Protein AF-H9FE31-F1 (afdb_monomer_lite)

Secondary structure (DSSP, 8-state):
--SS-S----SHHHHHHHHHHHHHHHTTHHHHHHHHHHHHHHHHTTSS-GGGHHHHHHHHHHHHH----SS---TT--GGGGSTTTTTT--SHHHHHHHHHHHHHHHHHHHHTT--S-GGG---TT-HHHHHHHHHHHHHTTSS-HHHHHHHHHS-SS--SH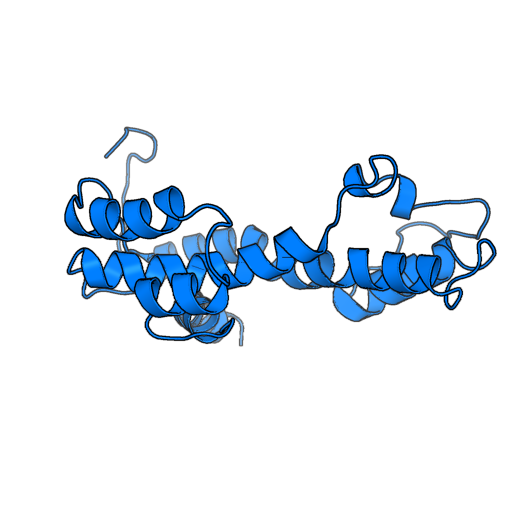HHHHHHHHHHHHH-

InterPro domains:
  IPR001548 Peptidase M2, peptidyl-dipeptidase A [PF01401] (1-176)
  IPR001548 Peptidase M2, peptidyl-dipeptidase A [PR00791] (19-44)
  IPR001548 Peptidase M2, peptidyl-dipeptidase A [PR00791] (54-81)
  IPR001548 Peptidase M2, peptidyl-dipeptidase A [PR00791] (82-110)
  IPR001548 Peptidase M2, peptidyl-dipeptidase A [PS52011] (1-176)
  IPR001548 Peptidase M2, peptidyl-dipeptidase A [PTHR10514] (1-176)

Radius of gyration: 19.89 Å; chains: 1; bounding box: 48×31×54 Å

Organism: Macaca mulatta (NCBI:txid9544)

Structure (mmCIF, N/CA/C/O backbone):
data_AF-H9FE31-F1
#
_entry.id   AF-H9FE31-F1
#
loop_
_atom_site.group_PDB
_atom_site.id
_atom_site.type_symbol
_atom_site.label_atom_id
_atom_site.label_alt_id
_atom_site.label_comp_id
_atom_site.label_asym_id
_atom_site.label_entity_id
_atom_site.label_seq_id
_atom_site.pdbx_PDB_ins_code
_atom_site.Cartn_x
_atom_site.Cartn_y
_atom_site.Cartn_z
_atom_site.occupancy
_atom_site.B_iso_or_equiv
_atom_site.auth_seq_id
_atom_site.auth_comp_id
_atom_site.auth_asym_id
_atom_site.auth_atom_id
_atom_site.pdbx_PDB_model_num
ATOM 1 N N . LYS A 1 1 ? -6.049 -14.557 22.926 1.00 64.62 1 LYS A N 1
ATOM 2 C CA . LYS A 1 1 ? -4.734 -15.251 22.935 1.00 64.62 1 LYS A CA 1
ATOM 3 C C . LYS A 1 1 ? -4.879 -16.580 22.206 1.00 64.62 1 LYS A C 1
ATOM 5 O O . LYS A 1 1 ? -5.787 -17.322 22.549 1.00 64.62 1 LYS A O 1
ATOM 10 N N . ILE A 1 2 ? -4.046 -16.835 21.194 1.00 92.44 2 ILE A N 1
ATOM 11 C CA . ILE A 1 2 ? -4.196 -17.969 20.256 1.00 92.44 2 ILE A CA 1
ATOM 12 C C . ILE A 1 2 ? -3.031 -18.979 20.299 1.00 92.44 2 ILE A C 1
ATOM 14 O O . ILE A 1 2 ? -2.976 -19.866 19.460 1.00 92.44 2 ILE A O 1
ATOM 18 N N . GLY A 1 3 ? -2.102 -18.853 21.257 1.00 92.12 3 GLY A N 1
ATOM 19 C CA . GLY A 1 3 ? -1.036 -19.844 21.487 1.00 92.12 3 GLY A CA 1
ATOM 20 C C . GLY A 1 3 ? 0.166 -19.786 20.534 1.00 92.12 3 GLY A C 1
ATOM 21 O O . GLY A 1 3 ? 0.835 -20.794 20.365 1.00 92.12 3 GLY A O 1
ATOM 22 N N . LEU A 1 4 ? 0.433 -18.637 19.898 1.00 92.81 4 LEU A N 1
ATOM 23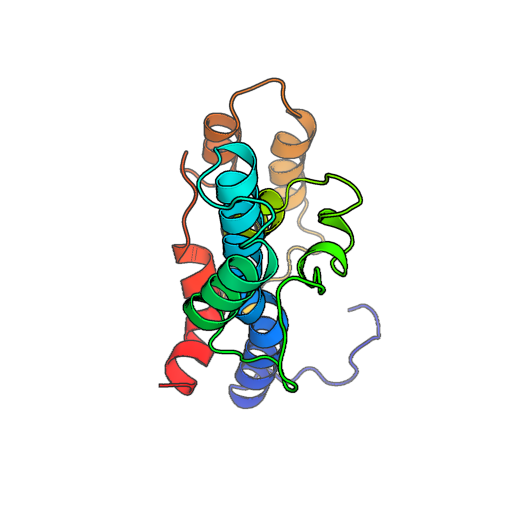 C CA . LEU A 1 4 ? 1.578 -18.451 18.983 1.00 92.81 4 LEU A CA 1
ATOM 24 C C . LEU A 1 4 ? 2.716 -17.594 19.566 1.00 92.81 4 LEU A C 1
ATOM 26 O O . LEU A 1 4 ? 3.725 -17.382 18.899 1.00 92.81 4 LEU A O 1
ATOM 30 N N . LEU A 1 5 ? 2.536 -17.062 20.776 1.00 90.06 5 LEU A N 1
ATOM 31 C CA . LEU A 1 5 ? 3.523 -16.240 21.468 1.00 90.06 5 LEU A CA 1
ATOM 32 C C . LEU A 1 5 ? 3.373 -16.454 22.978 1.00 90.06 5 LEU A C 1
ATOM 34 O O . LEU A 1 5 ? 2.344 -16.086 23.553 1.00 90.06 5 LEU A O 1
ATOM 38 N N . ASP A 1 6 ? 4.385 -17.067 23.591 1.00 86.56 6 ASP A N 1
ATOM 39 C CA . ASP A 1 6 ? 4.356 -17.463 25.006 1.00 86.56 6 ASP A CA 1
ATOM 40 C C . ASP A 1 6 ? 4.585 -16.272 25.945 1.00 86.56 6 ASP A C 1
ATOM 42 O O . ASP A 1 6 ? 3.926 -16.148 26.980 1.00 86.56 6 ASP A O 1
ATOM 46 N N . HIS A 1 7 ? 5.472 -15.355 25.550 1.00 84.50 7 HIS A N 1
ATOM 47 C CA . HIS A 1 7 ? 5.829 -14.163 26.315 1.00 84.50 7 HIS A CA 1
ATOM 48 C C . HIS A 1 7 ? 5.374 -12.899 25.589 1.00 84.50 7 HIS A C 1
ATOM 50 O O . HIS A 1 7 ? 5.758 -12.651 24.448 1.00 84.50 7 HIS A O 1
ATOM 56 N N . VAL A 1 8 ? 4.558 -12.092 26.267 1.00 77.50 8 VAL A N 1
ATOM 57 C CA . VAL A 1 8 ? 4.155 -10.763 25.799 1.00 77.50 8 VAL A CA 1
ATOM 58 C C . VAL A 1 8 ? 4.810 -9.748 26.718 1.00 77.50 8 VAL A C 1
ATOM 60 O O . VAL A 1 8 ? 4.391 -9.598 27.865 1.00 77.50 8 VAL A O 1
ATOM 63 N N . ASN A 1 9 ? 5.832 -9.076 26.206 1.00 84.00 9 ASN A N 1
ATOM 64 C CA . ASN A 1 9 ? 6.434 -7.930 26.863 1.00 84.00 9 ASN A CA 1
ATOM 65 C C . ASN A 1 9 ? 5.749 -6.661 26.348 1.00 84.00 9 ASN A C 1
ATOM 67 O O . ASN A 1 9 ? 5.473 -6.552 25.155 1.00 84.00 9 ASN A O 1
ATOM 71 N N . ASN A 1 10 ? 5.452 -5.730 27.252 1.00 85.00 10 ASN A N 1
ATOM 72 C CA . ASN A 1 10 ? 4.928 -4.409 26.911 1.00 85.00 10 ASN A CA 1
ATOM 73 C C . ASN A 1 10 ? 5.972 -3.366 27.319 1.00 85.00 10 ASN A C 1
ATOM 75 O O . ASN A 1 10 ? 5.821 -2.680 28.330 1.00 85.00 10 ASN A O 1
ATOM 79 N N . ASP A 1 11 ? 7.080 -3.363 26.583 1.00 93.12 11 ASP A N 1
ATOM 80 C CA . ASP A 1 11 ? 8.201 -2.443 26.742 1.00 93.12 11 ASP A CA 1
ATOM 81 C C . ASP A 1 11 ? 8.574 -1.817 25.393 1.00 93.12 11 ASP A C 1
ATOM 83 O O . ASP A 1 11 ? 8.204 -2.309 24.322 1.00 93.12 11 ASP A O 1
ATOM 87 N N . THR A 1 12 ? 9.299 -0.703 25.463 1.00 93.62 12 THR A N 1
ATOM 88 C CA . THR A 1 12 ? 9.670 0.099 24.296 1.00 93.62 12 THR A CA 1
ATOM 89 C C . THR A 1 12 ? 10.485 -0.715 23.290 1.00 93.62 12 THR A C 1
ATOM 91 O O . THR A 1 12 ? 10.276 -0.605 22.085 1.00 93.62 12 THR A O 1
ATOM 94 N N . GLU A 1 13 ? 11.409 -1.551 23.758 1.00 95.31 13 GLU A N 1
ATOM 95 C CA . GLU A 1 13 ? 12.254 -2.398 22.920 1.00 95.31 13 GLU A CA 1
ATOM 96 C C . GLU A 1 13 ? 11.420 -3.399 22.109 1.00 95.31 13 GLU A C 1
ATOM 98 O O . GLU A 1 13 ? 11.655 -3.599 20.912 1.00 95.31 13 GLU A O 1
ATOM 103 N N . SER A 1 14 ? 10.412 -4.002 22.737 1.00 94.88 14 SER A N 1
ATOM 104 C CA . SER A 1 14 ? 9.478 -4.929 22.099 1.00 94.88 14 SER A CA 1
ATOM 105 C C . SER A 1 14 ? 8.579 -4.218 21.086 1.00 94.88 14 SER A C 1
ATOM 107 O O . SER A 1 14 ? 8.390 -4.739 19.982 1.00 94.88 14 SER A O 1
ATOM 109 N N . ASP A 1 15 ? 8.098 -3.012 21.404 1.00 95.81 15 ASP A N 1
ATOM 110 C CA . ASP A 1 15 ? 7.324 -2.181 20.474 1.00 95.81 15 ASP A CA 1
ATOM 111 C C . ASP A 1 15 ? 8.149 -1.809 19.234 1.00 95.81 15 ASP A C 1
ATOM 113 O O . ASP A 1 15 ? 7.673 -1.954 18.105 1.00 95.81 15 ASP A O 1
ATOM 117 N N . ILE A 1 16 ? 9.408 -1.393 19.409 1.00 98.00 16 ILE A N 1
ATOM 118 C CA . ILE A 1 16 ? 10.305 -1.071 18.289 1.00 98.00 16 ILE A CA 1
ATOM 119 C C . ILE A 1 16 ? 10.592 -2.311 17.437 1.00 98.00 16 ILE A C 1
ATOM 121 O O . ILE A 1 16 ? 10.504 -2.233 16.210 1.00 98.00 16 ILE A O 1
ATOM 125 N N . ASN A 1 17 ? 10.863 -3.467 18.050 1.00 96.94 17 ASN A N 1
ATOM 126 C CA . ASN A 1 17 ? 11.068 -4.721 17.318 1.00 96.94 17 ASN A CA 1
ATOM 127 C C . ASN A 1 17 ? 9.841 -5.096 16.474 1.00 96.94 17 ASN A C 1
ATOM 129 O O . ASN A 1 17 ? 9.969 -5.450 15.295 1.00 96.94 17 ASN A O 1
ATOM 133 N N . TYR A 1 18 ? 8.645 -4.991 17.056 1.00 96.94 18 TYR A N 1
ATOM 134 C CA . TYR A 1 18 ? 7.397 -5.246 16.347 1.00 96.94 18 TYR A CA 1
ATOM 135 C C . TYR A 1 18 ? 7.181 -4.248 15.204 1.00 96.94 18 TYR A C 1
ATOM 137 O O . TYR A 1 18 ? 6.945 -4.655 14.064 1.00 96.94 18 TYR A O 1
ATOM 145 N N . LEU A 1 19 ? 7.306 -2.949 15.474 1.00 98.31 19 LEU A N 1
ATOM 146 C CA . LEU A 1 19 ? 7.082 -1.898 14.487 1.00 98.31 19 LEU A CA 1
ATOM 147 C C . LEU A 1 19 ? 8.093 -1.951 13.341 1.00 98.31 19 LEU A C 1
ATOM 149 O O . LEU A 1 19 ? 7.695 -1.770 12.193 1.00 98.31 19 LEU A O 1
ATOM 153 N N . LEU A 1 20 ? 9.366 -2.254 13.607 1.00 98.56 20 LEU A N 1
ATOM 154 C CA . LEU A 1 20 ? 10.370 -2.440 12.560 1.00 98.56 20 LEU A CA 1
ATOM 155 C C . LEU A 1 20 ? 10.041 -3.663 11.699 1.00 98.56 20 LEU A C 1
ATOM 157 O O . LEU A 1 20 ? 10.048 -3.567 10.471 1.00 98.56 20 LEU A O 1
ATOM 161 N N . LYS A 1 21 ? 9.665 -4.791 12.316 1.00 98.25 21 LYS A N 1
ATOM 162 C CA . LYS A 1 21 ? 9.192 -5.976 11.583 1.00 98.25 21 LYS A CA 1
ATOM 163 C C . LYS A 1 21 ? 7.993 -5.639 10.693 1.00 98.25 21 LYS A C 1
ATOM 165 O O . LYS A 1 21 ? 7.955 -6.054 9.536 1.00 98.25 21 LYS A O 1
ATOM 170 N N . MET A 1 22 ? 7.036 -4.865 11.201 1.00 98.38 22 MET A N 1
ATOM 171 C CA . MET A 1 22 ? 5.886 -4.406 10.420 1.00 98.38 22 MET A CA 1
ATOM 172 C C . MET A 1 22 ? 6.290 -3.413 9.325 1.00 98.38 22 MET A C 1
ATOM 174 O O . MET A 1 22 ? 5.733 -3.461 8.231 1.00 98.38 22 MET A O 1
ATOM 178 N N . ALA A 1 23 ? 7.277 -2.547 9.559 1.00 98.50 23 ALA A N 1
ATOM 179 C CA . ALA A 1 23 ? 7.758 -1.583 8.575 1.00 98.50 23 ALA A CA 1
ATOM 180 C C . ALA A 1 23 ? 8.473 -2.267 7.399 1.00 98.50 23 ALA A C 1
ATOM 182 O O . ALA A 1 23 ? 8.265 -1.876 6.248 1.00 98.50 23 ALA A O 1
ATOM 183 N N . LEU A 1 24 ? 9.233 -3.337 7.659 1.00 98.50 24 LEU A N 1
ATOM 184 C CA . LEU A 1 24 ? 9.845 -4.171 6.617 1.00 98.50 24 LEU A CA 1
ATOM 185 C C . LEU A 1 24 ? 8.807 -4.798 5.677 1.00 98.50 24 LEU A C 1
ATOM 187 O O . LEU A 1 24 ? 9.104 -5.049 4.512 1.00 98.50 24 LEU A O 1
ATOM 191 N N . GLU A 1 25 ? 7.584 -5.028 6.154 1.00 97.44 25 GLU A N 1
ATOM 192 C CA . GLU A 1 25 ? 6.487 -5.521 5.322 1.00 97.44 25 GLU A CA 1
ATOM 193 C C . GLU A 1 25 ? 5.692 -4.377 4.676 1.00 97.44 25 GLU A C 1
ATOM 195 O O . GLU A 1 25 ? 5.417 -4.406 3.477 1.00 97.44 25 GLU A O 1
ATOM 200 N N . LYS A 1 26 ? 5.298 -3.370 5.462 1.00 98.00 26 LYS A N 1
ATOM 201 C CA . LYS A 1 26 ? 4.347 -2.331 5.044 1.00 98.00 26 LYS A CA 1
ATOM 202 C C . LYS A 1 26 ? 5.024 -1.143 4.374 1.00 98.00 26 LYS A C 1
ATOM 204 O O . LYS A 1 26 ? 4.639 -0.778 3.268 1.00 98.00 26 LYS A O 1
ATOM 209 N N . ILE A 1 27 ? 6.045 -0.568 5.005 1.00 98.38 27 ILE A N 1
ATOM 210 C CA . ILE A 1 27 ? 6.728 0.635 4.511 1.00 98.38 27 ILE A CA 1
ATOM 211 C C . ILE A 1 27 ? 7.616 0.300 3.313 1.00 98.38 27 ILE A C 1
ATOM 213 O O . ILE A 1 27 ? 7.520 0.960 2.280 1.00 98.38 27 ILE A O 1
ATOM 217 N N . ALA A 1 28 ? 8.409 -0.774 3.394 1.00 98.31 28 ALA A N 1
ATOM 218 C CA . ALA A 1 28 ? 9.292 -1.184 2.297 1.00 98.31 28 ALA A CA 1
ATOM 219 C C . ALA A 1 28 ? 8.527 -1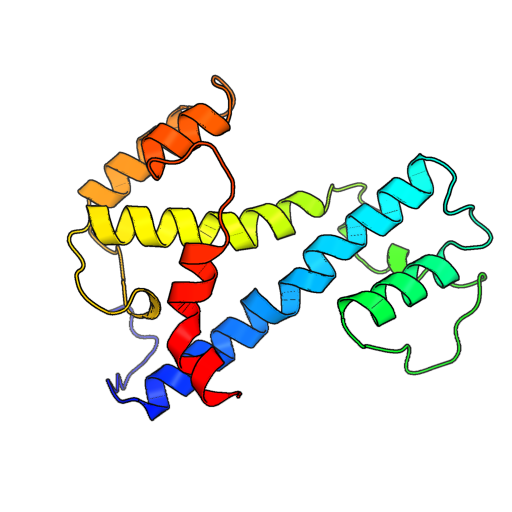.549 1.008 1.00 98.31 28 ALA A C 1
ATOM 221 O O . ALA A 1 28 ? 9.066 -1.449 -0.098 1.00 98.31 28 ALA A O 1
ATOM 222 N N . PHE A 1 29 ? 7.258 -1.950 1.132 1.00 98.62 29 PHE A N 1
ATOM 223 C CA . PHE A 1 29 ? 6.408 -2.271 -0.008 1.00 98.62 29 PHE A CA 1
ATOM 224 C C . PHE A 1 29 ? 5.909 -1.032 -0.761 1.00 98.62 29 PHE A C 1
ATOM 226 O O . PHE A 1 29 ? 5.777 -1.104 -1.982 1.00 98.62 29 PHE A O 1
ATOM 233 N N . LEU A 1 30 ? 5.649 0.095 -0.086 1.00 98.62 30 LEU A N 1
ATOM 234 C CA . LEU A 1 30 ? 5.052 1.300 -0.686 1.00 98.62 30 LEU A CA 1
ATOM 235 C C . LEU A 1 30 ? 5.719 1.751 -1.998 1.00 98.62 30 LEU A C 1
ATOM 237 O O . LEU A 1 30 ? 5.001 1.887 -2.995 1.00 98.62 30 LEU A O 1
ATOM 241 N N . PRO A 1 31 ? 7.055 1.934 -2.074 1.00 98.75 31 PRO A N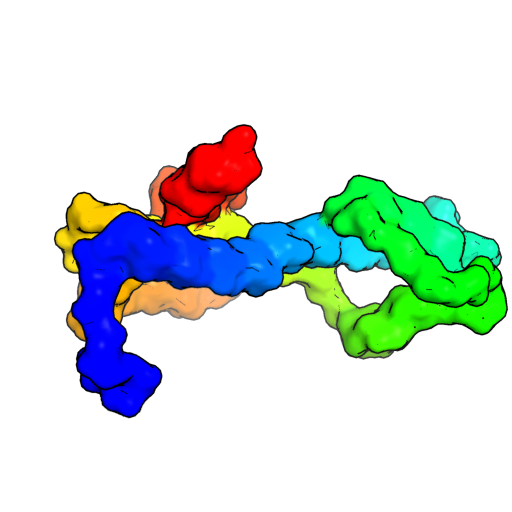 1
ATOM 242 C CA . PRO A 1 31 ? 7.686 2.349 -3.323 1.00 98.75 31 PRO A CA 1
ATOM 243 C C . PRO A 1 31 ? 7.502 1.320 -4.445 1.00 98.75 31 PRO A C 1
ATOM 245 O O . PRO A 1 31 ? 7.278 1.698 -5.595 1.00 98.75 31 PRO A O 1
ATOM 248 N N . PHE A 1 32 ? 7.520 0.020 -4.127 1.00 98.75 32 PHE A N 1
ATOM 249 C CA . PHE A 1 32 ? 7.259 -1.028 -5.113 1.00 98.75 32 PHE A CA 1
ATOM 250 C C . PHE A 1 32 ? 5.795 -1.058 -5.561 1.00 98.75 32 PHE A C 1
ATOM 252 O O . PHE A 1 32 ? 5.514 -1.129 -6.754 1.00 98.75 32 PHE A O 1
ATOM 259 N N . GLY A 1 33 ? 4.857 -0.964 -4.616 1.00 98.44 33 GLY A N 1
ATOM 260 C CA . GLY A 1 33 ? 3.422 -0.860 -4.879 1.00 98.44 33 GLY A CA 1
ATOM 261 C C . GLY A 1 33 ? 3.084 0.278 -5.840 1.00 98.44 33 GLY A C 1
ATOM 262 O O . GLY A 1 33 ? 2.202 0.124 -6.684 1.00 98.44 33 GLY A O 1
ATOM 263 N N . TYR A 1 34 ? 3.814 1.390 -5.739 1.00 98.69 34 TYR A N 1
ATOM 264 C CA . TYR A 1 34 ? 3.602 2.568 -6.570 1.00 98.69 34 TYR A CA 1
ATOM 265 C C . TYR A 1 34 ? 4.225 2.453 -7.968 1.00 98.69 34 TYR A C 1
ATOM 267 O O . TYR A 1 34 ? 3.606 2.844 -8.958 1.00 98.69 34 TYR A O 1
ATOM 275 N N . LEU A 1 35 ? 5.441 1.910 -8.077 1.00 98.75 35 LEU A N 1
ATOM 276 C CA . LEU A 1 35 ? 6.203 1.971 -9.328 1.00 98.75 35 LEU A CA 1
ATOM 277 C C . LEU A 1 35 ? 5.723 1.000 -10.416 1.00 98.75 35 LEU A C 1
ATOM 279 O O . LEU A 1 35 ? 5.904 1.287 -11.598 1.00 98.75 35 LEU A O 1
ATOM 283 N N . VAL A 1 36 ? 5.122 -0.143 -10.053 1.00 98.81 36 VAL A N 1
ATOM 284 C CA . VAL A 1 36 ? 4.781 -1.190 -11.041 1.00 98.81 36 VAL A CA 1
ATOM 285 C C . VAL A 1 36 ? 3.755 -0.694 -12.056 1.00 98.81 36 VAL A C 1
ATOM 287 O O . VAL A 1 36 ? 3.947 -0.872 -13.258 1.00 98.81 36 VAL A O 1
ATOM 290 N N . ASP A 1 37 ? 2.678 -0.054 -11.598 1.00 98.75 37 ASP A N 1
ATOM 291 C CA . ASP A 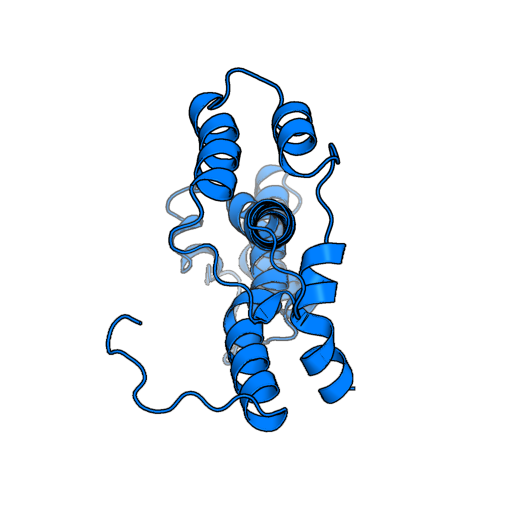1 37 ? 1.682 0.482 -12.525 1.00 98.75 37 ASP A CA 1
ATOM 292 C C . ASP A 1 37 ? 2.139 1.802 -13.161 1.00 98.75 37 ASP A C 1
ATOM 294 O O . ASP A 1 37 ? 1.744 2.055 -14.290 1.00 98.75 37 ASP A O 1
ATOM 298 N N . GLN A 1 38 ? 3.053 2.577 -12.557 1.00 98.81 38 GLN A N 1
ATOM 299 C CA . GLN A 1 38 ? 3.706 3.679 -13.283 1.00 98.81 38 GLN A CA 1
ATOM 300 C C . GLN A 1 38 ? 4.463 3.179 -14.520 1.00 98.81 38 GLN A C 1
ATOM 302 O O . GLN A 1 38 ? 4.321 3.760 -15.596 1.00 98.81 38 GLN A O 1
ATOM 307 N N . TRP A 1 39 ? 5.214 2.081 -14.381 1.00 98.88 39 TRP A N 1
ATOM 308 C CA . TRP A 1 39 ? 5.873 1.423 -15.509 1.00 98.88 39 TRP A CA 1
ATOM 309 C C . TRP A 1 39 ? 4.839 0.949 -16.542 1.00 98.88 39 TRP A C 1
ATOM 311 O O . TRP A 1 39 ? 4.934 1.297 -17.716 1.00 98.88 39 TRP A O 1
ATOM 321 N N . ARG A 1 40 ? 3.788 0.233 -16.114 1.00 98.81 40 ARG A N 1
ATOM 322 C CA . ARG A 1 40 ? 2.749 -0.275 -17.033 1.00 98.81 40 ARG A CA 1
ATOM 323 C C . ARG A 1 40 ? 1.970 0.828 -17.734 1.00 98.81 40 ARG A C 1
ATOM 325 O O . ARG A 1 40 ? 1.668 0.685 -18.911 1.00 98.81 40 ARG A O 1
ATOM 332 N N . TRP A 1 41 ? 1.633 1.915 -17.048 1.00 98.81 41 TRP A N 1
ATOM 333 C CA . TRP A 1 41 ? 0.971 3.062 -17.666 1.00 98.81 41 TRP A CA 1
ATOM 334 C C . TRP A 1 41 ? 1.875 3.715 -18.711 1.00 98.81 41 TRP A C 1
ATOM 336 O O . TRP A 1 41 ? 1.374 4.076 -19.771 1.00 98.81 41 TRP A O 1
ATOM 346 N N . GLY A 1 42 ? 3.188 3.796 -18.455 1.00 98.81 42 GLY A N 1
ATOM 347 C CA . GLY A 1 42 ? 4.189 4.208 -19.445 1.00 98.81 42 GLY A CA 1
ATOM 348 C C . GLY A 1 42 ? 4.235 3.288 -20.667 1.00 98.81 42 GLY A C 1
ATOM 349 O O . GLY A 1 42 ? 4.294 3.762 -21.798 1.00 98.81 42 GLY A O 1
ATOM 350 N N . VAL A 1 43 ? 4.128 1.973 -20.461 1.00 98.75 43 VAL A N 1
ATOM 351 C CA . VAL A 1 43 ? 4.025 1.002 -21.561 1.00 98.75 43 VAL A CA 1
ATOM 352 C C . VAL A 1 43 ? 2.733 1.208 -22.354 1.00 98.75 43 VAL A C 1
ATOM 354 O O . VAL A 1 43 ? 2.768 1.328 -23.576 1.00 98.75 43 VAL A O 1
ATOM 357 N N . PHE A 1 44 ? 1.585 1.290 -21.676 1.00 98.62 44 PHE A N 1
ATOM 358 C CA . PHE A 1 44 ? 0.278 1.402 -22.329 1.00 98.62 44 PHE A CA 1
ATOM 359 C C . PHE A 1 44 ? 0.074 2.725 -23.071 1.00 98.62 44 PHE A C 1
ATOM 361 O O . PHE A 1 44 ? -0.624 2.743 -24.080 1.00 98.62 44 PHE A O 1
ATOM 368 N N . ASN A 1 45 ? 0.669 3.823 -22.598 1.00 98.31 45 ASN A N 1
ATOM 369 C CA . ASN A 1 45 ? 0.578 5.127 -23.260 1.00 98.31 45 ASN A CA 1
ATOM 370 C C . ASN A 1 45 ? 1.716 5.395 -24.264 1.00 98.31 45 ASN A C 1
ATOM 372 O O . ASN A 1 45 ? 1.782 6.488 -24.823 1.00 98.31 45 ASN A O 1
ATOM 376 N N . GLY A 1 46 ? 2.607 4.422 -24.487 1.00 98.38 46 GLY A N 1
ATOM 377 C CA . GLY A 1 46 ? 3.696 4.501 -25.463 1.00 98.38 46 GLY A CA 1
ATOM 378 C C . GLY A 1 46 ? 4.939 5.275 -25.011 1.00 98.38 46 GLY A C 1
ATOM 379 O O . GLY A 1 46 ? 5.911 5.314 -25.761 1.00 98.38 46 GLY A O 1
ATOM 380 N N . ARG A 1 47 ? 4.961 5.857 -23.801 1.00 98.62 47 ARG A N 1
ATOM 381 C CA . ARG A 1 47 ? 6.166 6.502 -23.242 1.00 98.62 47 ARG A CA 1
ATOM 382 C C . ARG A 1 47 ? 7.314 5.505 -23.046 1.00 98.62 47 ARG A C 1
ATOM 384 O O . ARG A 1 47 ? 8.467 5.893 -23.197 1.00 98.62 47 ARG A O 1
ATOM 391 N N . THR A 1 48 ? 6.991 4.251 -22.735 1.00 98.75 48 THR A N 1
ATOM 392 C CA . THR A 1 48 ? 7.940 3.148 -22.545 1.00 98.75 48 THR A CA 1
ATOM 393 C C . THR A 1 48 ? 7.783 2.153 -23.702 1.00 98.75 48 THR A C 1
ATOM 395 O O . THR A 1 48 ? 6.976 1.224 -23.604 1.00 98.75 48 THR A O 1
ATOM 398 N N . PRO A 1 49 ? 8.484 2.347 -24.836 1.00 98.62 49 PRO A N 1
ATOM 399 C CA . PRO A 1 49 ? 8.437 1.412 -25.959 1.00 98.62 49 PRO A CA 1
ATOM 400 C C . PRO A 1 49 ? 9.126 0.077 -25.611 1.00 98.62 49 PRO A C 1
ATOM 402 O O . PRO A 1 49 ? 9.930 0.039 -24.678 1.00 98.62 49 PRO A O 1
ATOM 405 N N . PRO A 1 50 ? 8.891 -1.010 -26.378 1.00 98.69 50 PRO A N 1
ATOM 406 C CA . PRO A 1 50 ? 9.530 -2.315 -26.152 1.00 98.69 50 PRO A CA 1
ATOM 407 C C . PRO A 1 50 ? 11.054 -2.268 -26.024 1.00 98.69 50 PRO A C 1
ATOM 409 O O . PRO A 1 50 ? 11.621 -3.005 -25.227 1.00 98.69 50 PRO A O 1
ATOM 412 N N . SER A 1 51 ? 11.710 -1.368 -26.760 1.00 98.56 51 SER A N 1
ATOM 413 C CA . SER A 1 51 ? 13.159 -1.159 -26.705 1.00 98.56 51 SER A CA 1
ATOM 414 C C . SER A 1 51 ? 13.662 -0.547 -25.395 1.00 98.56 51 SER A C 1
ATOM 416 O O . SER A 1 51 ? 14.865 -0.389 -25.253 1.00 98.56 51 SER A O 1
ATOM 418 N N . HIS A 1 52 ? 12.776 -0.122 -24.494 1.00 98.62 52 HIS A N 1
ATOM 419 C CA . HIS A 1 52 ? 13.090 0.525 -23.215 1.00 98.62 52 HIS A CA 1
ATOM 420 C C . HIS A 1 52 ? 12.375 -0.156 -22.036 1.00 98.62 52 HIS A C 1
ATOM 422 O O . HIS A 1 52 ? 12.352 0.386 -20.928 1.00 98.62 52 HIS A O 1
ATOM 428 N N . TYR A 1 53 ? 11.756 -1.325 -22.245 1.00 98.81 53 TYR A N 1
ATOM 429 C CA . TYR A 1 53 ? 11.004 -2.011 -21.194 1.00 98.81 53 TYR A CA 1
ATOM 430 C C . TYR A 1 53 ? 11.852 -2.235 -19.950 1.00 98.81 53 TYR A C 1
ATOM 432 O O . TYR A 1 53 ? 11.376 -1.983 -18.838 1.00 98.81 53 TYR A O 1
ATOM 440 N N . ASN A 1 54 ? 13.093 -2.688 -20.123 1.00 98.81 54 ASN A N 1
ATOM 441 C CA . ASN A 1 54 ? 13.936 -3.024 -18.989 1.00 98.81 54 ASN A CA 1
ATOM 442 C C . ASN A 1 54 ? 14.645 -1.793 -18.415 1.00 98.81 54 ASN A C 1
ATOM 444 O O . ASN A 1 54 ? 14.754 -1.665 -17.193 1.00 98.81 54 ASN A O 1
ATOM 448 N N . PHE A 1 55 ? 15.069 -0.866 -19.273 1.00 98.75 55 PHE A N 1
ATOM 449 C CA . PHE A 1 55 ? 15.631 0.419 -18.877 1.00 98.75 55 PHE A CA 1
ATOM 450 C C . PHE A 1 55 ? 14.670 1.204 -17.974 1.00 98.75 55 PHE A C 1
ATOM 452 O O . PHE A 1 55 ? 15.035 1.544 -16.848 1.00 98.75 55 PHE A O 1
ATOM 459 N N . ASP A 1 56 ? 13.424 1.423 -18.406 1.00 98.88 56 ASP A N 1
ATOM 460 C CA . ASP A 1 56 ? 12.447 2.194 -17.628 1.00 98.88 56 ASP A CA 1
ATOM 461 C C . ASP A 1 56 ? 12.029 1.458 -16.347 1.00 98.88 56 ASP A C 1
ATOM 463 O O . ASP A 1 56 ? 11.779 2.085 -15.312 1.00 98.88 56 ASP A O 1
ATOM 467 N N . TRP A 1 57 ? 11.998 0.120 -16.378 1.00 98.88 57 TRP A N 1
ATOM 468 C CA . TRP A 1 57 ? 11.781 -0.689 -15.179 1.00 98.88 57 TRP A CA 1
ATOM 469 C C . TRP A 1 57 ? 12.869 -0.426 -14.132 1.00 98.88 57 TRP A C 1
ATOM 471 O O . TRP A 1 57 ? 12.556 -0.085 -12.988 1.00 98.88 57 TRP A O 1
ATOM 481 N N . TRP A 1 58 ? 14.147 -0.521 -14.508 1.00 98.81 58 TRP A N 1
ATOM 482 C CA . TRP A 1 58 ? 15.259 -0.287 -13.582 1.00 98.81 58 TRP A CA 1
ATOM 483 C C . TRP A 1 58 ? 15.442 1.180 -13.196 1.00 98.81 58 TRP A C 1
ATOM 485 O O . TRP A 1 58 ? 15.842 1.448 -12.059 1.00 98.81 58 TRP A O 1
ATOM 495 N N . TYR A 1 59 ? 15.074 2.123 -14.068 1.00 98.88 59 TYR A N 1
ATOM 496 C CA . TYR A 1 59 ? 14.965 3.538 -13.711 1.00 98.88 59 TYR A CA 1
ATOM 497 C C . TYR A 1 59 ? 13.992 3.719 -12.541 1.00 98.88 59 TYR A C 1
ATOM 499 O O . TYR A 1 59 ? 14.350 4.310 -11.522 1.00 98.88 59 TYR A O 1
ATOM 507 N N . LEU A 1 60 ? 12.785 3.153 -12.635 1.00 98.88 60 LEU A N 1
ATOM 508 C CA . LEU A 1 60 ? 11.767 3.271 -11.590 1.00 98.88 60 LEU A CA 1
ATOM 509 C C . LEU A 1 60 ? 12.141 2.509 -10.312 1.00 98.88 60 LEU A C 1
ATOM 511 O O . LEU A 1 60 ? 11.934 3.029 -9.214 1.00 98.88 60 LEU A O 1
ATOM 515 N N . ARG A 1 61 ? 12.729 1.311 -10.433 1.00 98.81 61 ARG A N 1
ATOM 516 C CA . ARG A 1 61 ? 13.226 0.522 -9.289 1.00 98.81 61 ARG A CA 1
ATOM 517 C C . ARG A 1 61 ? 14.291 1.291 -8.510 1.00 98.81 61 ARG A C 1
ATOM 519 O O . ARG A 1 61 ? 14.175 1.407 -7.292 1.00 98.81 61 ARG A O 1
ATOM 526 N N . THR A 1 62 ? 15.260 1.883 -9.205 1.00 98.75 62 THR A N 1
ATOM 527 C CA . THR A 1 62 ? 16.291 2.725 -8.581 1.00 98.75 62 THR A CA 1
ATOM 528 C C . THR A 1 62 ? 15.674 3.984 -7.972 1.00 98.75 62 THR A C 1
ATOM 530 O O . THR A 1 62 ? 15.904 4.270 -6.803 1.00 98.75 62 THR A O 1
ATOM 533 N N . LYS A 1 63 ? 14.833 4.706 -8.725 1.00 98.75 63 LYS A N 1
ATOM 534 C CA . LYS A 1 63 ? 14.217 5.970 -8.291 1.00 98.75 63 LYS A CA 1
ATOM 535 C C . LYS A 1 63 ? 13.377 5.830 -7.024 1.00 98.75 63 LYS A C 1
ATOM 537 O O . LYS A 1 63 ? 13.452 6.691 -6.156 1.00 98.75 63 LYS A O 1
ATOM 542 N N . TYR A 1 64 ? 12.535 4.800 -6.951 1.00 98.75 64 TYR A N 1
ATOM 543 C CA . TYR A 1 64 ? 11.565 4.668 -5.864 1.00 98.75 64 TYR A CA 1
ATOM 544 C C . TYR A 1 64 ? 12.055 3.782 -4.723 1.00 98.75 64 TYR A C 1
ATOM 546 O O . TYR A 1 64 ? 11.737 4.069 -3.575 1.00 98.75 64 TYR A O 1
ATOM 554 N N . GLN A 1 65 ? 12.803 2.712 -5.006 1.00 98.62 65 GLN A N 1
ATOM 555 C CA . GLN A 1 65 ? 13.256 1.777 -3.969 1.00 98.62 65 GLN A CA 1
ATOM 556 C C . GLN A 1 65 ? 14.729 1.937 -3.591 1.00 98.62 65 GLN A C 1
ATOM 558 O O . GLN A 1 65 ? 15.145 1.346 -2.601 1.00 98.62 65 GLN A O 1
ATOM 563 N N . GLY A 1 66 ? 15.528 2.675 -4.367 1.00 98.62 66 GLY A N 1
ATOM 564 C CA . GLY A 1 66 ? 16.962 2.822 -4.104 1.00 98.62 66 GLY A CA 1
ATOM 565 C C . GLY A 1 66 ? 17.770 1.537 -4.314 1.00 98.62 66 GLY A C 1
ATOM 566 O O . GLY A 1 66 ? 18.820 1.375 -3.702 1.00 98.62 66 GLY A O 1
ATOM 567 N N . ILE A 1 67 ? 17.289 0.609 -5.150 1.00 98.75 67 ILE A N 1
ATOM 568 C CA . ILE A 1 67 ? 17.958 -0.674 -5.427 1.00 98.75 67 ILE A CA 1
ATOM 569 C C . ILE A 1 67 ? 18.507 -0.730 -6.852 1.00 98.75 67 ILE A C 1
ATOM 571 O O . ILE A 1 67 ? 17.934 -0.142 -7.768 1.00 98.75 67 ILE A O 1
ATOM 575 N N . CYS A 1 68 ? 19.569 -1.510 -7.049 1.00 98.44 68 CYS A N 1
ATOM 576 C CA . CYS A 1 68 ? 20.199 -1.752 -8.343 1.00 98.44 68 CYS A CA 1
ATOM 577 C C . CYS A 1 68 ? 20.152 -3.244 -8.724 1.00 98.44 68 CYS A C 1
ATOM 579 O O . CYS A 1 68 ? 20.012 -4.108 -7.850 1.00 98.44 68 CYS A O 1
ATOM 581 N N . PRO A 1 69 ? 20.247 -3.580 -10.023 1.00 98.44 69 PRO A N 1
ATOM 582 C CA . PRO A 1 69 ? 20.429 -4.965 -10.424 1.00 98.44 69 PRO A CA 1
ATOM 583 C C . PRO A 1 69 ? 21.829 -5.450 -10.001 1.00 98.44 69 PRO A C 1
ATOM 585 O O . PRO A 1 69 ? 22.804 -4.727 -10.206 1.00 98.44 69 PRO A O 1
ATOM 588 N N . PRO A 1 70 ? 21.972 -6.676 -9.462 1.00 98.38 70 PRO A N 1
ATOM 589 C CA . PRO A 1 70 ? 23.274 -7.203 -9.036 1.00 98.38 70 PRO A CA 1
ATOM 590 C C . PRO A 1 70 ? 24.179 -7.612 -10.210 1.00 98.38 70 PRO A C 1
ATOM 592 O O . PRO A 1 70 ? 25.361 -7.879 -10.022 1.00 98.38 70 PRO A O 1
ATOM 595 N N . VAL A 1 71 ? 23.624 -7.692 -11.421 1.00 98.50 71 VAL A N 1
ATOM 596 C CA . VAL A 1 71 ? 24.336 -7.998 -12.665 1.00 98.50 71 VAL A CA 1
ATOM 597 C C . VAL A 1 71 ? 23.838 -7.073 -13.764 1.00 98.50 71 VAL A C 1
ATOM 599 O O . VAL A 1 71 ? 22.683 -6.643 -13.740 1.00 98.50 71 VAL A O 1
ATOM 602 N N . THR A 1 72 ? 24.679 -6.797 -14.756 1.00 98.31 72 THR A N 1
ATOM 603 C CA . THR A 1 72 ? 24.292 -5.968 -15.900 1.00 98.31 72 THR A CA 1
ATOM 604 C C . THR A 1 72 ? 23.051 -6.529 -16.592 1.00 98.31 72 THR A C 1
ATOM 606 O O . THR A 1 72 ? 22.952 -7.726 -16.875 1.00 98.31 72 THR A O 1
ATOM 609 N N . ARG A 1 73 ? 22.094 -5.642 -16.870 1.00 98.44 73 ARG A N 1
ATOM 610 C CA . ARG A 1 73 ? 20.871 -5.936 -17.620 1.00 98.44 73 ARG A CA 1
ATOM 611 C C . ARG A 1 73 ? 20.875 -5.133 -18.917 1.00 98.44 73 ARG A C 1
ATOM 613 O O . ARG A 1 73 ? 21.517 -4.093 -19.010 1.00 98.44 73 ARG A O 1
ATOM 620 N N . ASN A 1 74 ? 20.158 -5.627 -19.911 1.00 98.12 74 ASN A N 1
ATOM 621 C CA . ASN A 1 74 ? 19.950 -4.972 -21.203 1.00 98.12 74 ASN A CA 1
ATOM 622 C C . ASN A 1 74 ? 18.505 -5.253 -21.667 1.00 98.12 74 ASN A C 1
ATOM 624 O O . ASN A 1 74 ? 17.749 -5.909 -20.948 1.00 98.12 74 ASN A O 1
ATOM 628 N N . GLU A 1 75 ? 18.145 -4.810 -22.867 1.00 98.31 75 GLU A N 1
ATOM 629 C CA . GLU A 1 75 ? 16.782 -4.925 -23.412 1.00 98.31 75 GLU A CA 1
ATOM 630 C C . GLU A 1 75 ? 16.445 -6.309 -23.987 1.00 98.31 75 GLU A C 1
ATOM 632 O O . GLU A 1 75 ? 15.311 -6.549 -24.389 1.00 98.31 75 GLU A O 1
ATOM 637 N N . THR A 1 76 ? 17.389 -7.263 -23.992 1.00 98.38 76 THR A N 1
ATOM 638 C CA . THR A 1 76 ? 17.039 -8.678 -24.227 1.00 98.38 76 THR A CA 1
ATOM 639 C C . THR A 1 76 ? 16.407 -9.311 -22.988 1.00 98.38 76 THR A C 1
ATOM 641 O O . THR A 1 76 ? 15.851 -10.403 -23.065 1.00 98.38 76 THR A O 1
ATOM 644 N N . HIS A 1 77 ? 16.515 -8.652 -21.833 1.00 98.81 77 HIS A N 1
ATOM 645 C CA . HIS A 1 77 ? 15.869 -9.059 -20.596 1.00 98.81 77 HIS A CA 1
ATOM 646 C C . HIS A 1 77 ? 14.540 -8.330 -20.418 1.00 98.81 77 HIS A C 1
ATOM 648 O O . HIS A 1 77 ? 14.382 -7.186 -20.831 1.00 98.81 77 HIS A O 1
ATOM 654 N N . PHE A 1 78 ? 13.604 -8.977 -19.727 1.00 98.81 78 PHE A N 1
ATOM 655 C CA . PHE A 1 78 ? 12.310 -8.398 -19.390 1.00 98.81 78 PHE A CA 1
ATOM 656 C C . PHE A 1 78 ? 12.002 -8.633 -17.908 1.00 98.81 78 PHE A C 1
ATOM 658 O O . PHE A 1 78 ? 11.183 -9.478 -17.546 1.00 98.81 78 PHE A O 1
ATOM 665 N N . ASP A 1 79 ? 12.697 -7.905 -17.028 1.00 98.81 79 ASP A N 1
ATOM 666 C CA . ASP A 1 79 ? 12.682 -8.182 -15.585 1.00 98.81 79 ASP A CA 1
ATOM 667 C C . ASP A 1 79 ? 11.315 -7.891 -14.944 1.00 98.81 79 ASP A C 1
ATOM 669 O O . ASP A 1 79 ? 10.898 -8.595 -14.023 1.00 98.81 79 ASP A O 1
ATOM 673 N N . ALA A 1 80 ? 10.562 -6.923 -15.480 1.00 98.75 80 ALA A N 1
ATOM 674 C CA . ALA A 1 80 ? 9.168 -6.698 -15.095 1.00 98.75 80 ALA A CA 1
ATOM 675 C C . ALA A 1 80 ? 8.300 -7.953 -15.324 1.00 98.75 80 ALA A C 1
ATOM 677 O O . ALA A 1 80 ? 7.438 -8.271 -14.503 1.00 98.75 80 ALA A O 1
ATOM 678 N N . GLY A 1 81 ? 8.568 -8.717 -16.390 1.00 98.69 81 GLY A N 1
ATOM 679 C CA . GLY A 1 81 ? 7.870 -9.963 -16.715 1.00 98.69 81 GLY A CA 1
ATOM 680 C C . GLY A 1 81 ? 8.069 -11.086 -15.696 1.00 98.69 81 GLY A C 1
ATOM 681 O O . GLY A 1 81 ? 7.229 -11.979 -15.606 1.00 98.69 81 GLY A O 1
ATOM 682 N N . ALA A 1 82 ? 9.119 -11.024 -14.871 1.00 98.69 82 ALA A N 1
ATOM 683 C CA . ALA A 1 82 ? 9.359 -11.990 -13.798 1.00 98.69 82 ALA A CA 1
ATOM 684 C C . ALA A 1 82 ? 8.472 -11.756 -12.556 1.00 98.69 82 ALA A C 1
ATOM 686 O O . ALA A 1 82 ? 8.473 -12.563 -11.625 1.00 98.69 82 ALA A O 1
ATOM 687 N N . LYS A 1 83 ? 7.686 -10.670 -12.514 1.00 98.62 83 LYS A N 1
ATOM 688 C CA . LYS A 1 83 ? 6.711 -10.413 -11.447 1.00 98.62 83 LYS A CA 1
ATOM 689 C C . LYS A 1 83 ? 5.321 -10.863 -11.886 1.00 98.62 83 LYS A C 1
ATOM 691 O O . LYS A 1 83 ? 4.726 -10.194 -12.716 1.00 98.62 83 LYS A O 1
ATOM 696 N N . PHE A 1 84 ? 4.772 -11.905 -11.247 1.00 98.69 84 PHE A N 1
ATOM 697 C CA . PHE A 1 84 ? 3.467 -12.547 -11.528 1.00 98.69 84 PHE A CA 1
ATOM 698 C C . PHE A 1 84 ? 2.381 -11.651 -12.155 1.00 98.69 84 PHE A C 1
ATOM 700 O O . PHE A 1 84 ? 1.774 -12.021 -13.155 1.00 98.69 84 PHE A O 1
ATOM 707 N N . HIS A 1 85 ? 2.128 -10.475 -11.582 1.00 98.75 85 HIS A N 1
ATOM 708 C CA . HIS A 1 85 ? 1.067 -9.561 -12.010 1.00 98.75 85 HIS A CA 1
ATOM 709 C C . HIS A 1 85 ? 1.235 -9.003 -13.421 1.00 98.75 85 HIS A C 1
ATOM 711 O O . HIS A 1 85 ? 0.229 -8.701 -14.057 1.00 98.75 85 HIS A O 1
ATOM 717 N N . VAL A 1 86 ? 2.472 -8.862 -13.902 1.00 98.50 86 VAL A N 1
ATOM 718 C CA . VAL A 1 86 ? 2.771 -8.347 -15.242 1.00 98.50 86 VAL A CA 1
ATOM 719 C C . VAL A 1 86 ? 2.323 -9.340 -16.326 1.00 98.50 86 VAL A C 1
ATOM 721 O O . VAL A 1 86 ? 1.444 -8.964 -17.101 1.00 98.50 86 VAL A O 1
ATOM 724 N N . PRO A 1 87 ? 2.796 -10.606 -16.370 1.00 98.50 87 PRO A N 1
ATOM 725 C CA . PRO A 1 87 ? 2.325 -11.579 -17.356 1.00 98.50 87 PRO A CA 1
ATOM 726 C C . PRO A 1 87 ? 0.863 -12.000 -17.139 1.00 98.50 87 PRO A C 1
ATOM 728 O O . PRO A 1 87 ? 0.187 -12.335 -18.103 1.00 98.50 87 PRO A O 1
ATOM 731 N N . ASN A 1 88 ? 0.341 -11.939 -15.906 1.00 98.44 88 ASN A N 1
ATOM 732 C CA . ASN A 1 88 ? -1.066 -12.256 -15.606 1.00 98.44 88 ASN A CA 1
ATOM 733 C C . ASN A 1 88 ? -1.998 -11.032 -15.672 1.00 98.44 88 ASN A C 1
ATOM 735 O O . ASN A 1 88 ? -3.122 -11.083 -15.175 1.00 98.44 88 ASN A O 1
ATOM 739 N N . VAL A 1 89 ? -1.529 -9.908 -16.228 1.00 98.12 89 VAL A N 1
ATOM 740 C CA . VAL A 1 89 ? -2.319 -8.696 -16.521 1.00 98.12 89 VAL A CA 1
ATOM 741 C C . VAL A 1 89 ? -3.167 -8.212 -15.330 1.00 98.12 89 VAL A C 1
ATOM 743 O O . VAL A 1 89 ? -4.257 -7.666 -15.476 1.00 98.12 89 VAL A O 1
ATOM 746 N N . THR A 1 90 ? -2.660 -8.367 -14.107 1.00 98.50 90 THR A N 1
ATOM 747 C CA . THR A 1 90 ? -3.368 -7.953 -12.889 1.00 98.50 90 THR A CA 1
ATOM 748 C C . THR A 1 90 ? -2.927 -6.536 -12.489 1.00 98.50 90 THR A C 1
ATOM 750 O O . THR A 1 90 ? -1.738 -6.325 -12.255 1.00 98.50 90 THR A O 1
ATOM 753 N N . PRO A 1 91 ? -3.824 -5.527 -12.414 1.00 98.44 91 PRO A N 1
ATOM 754 C CA . PRO A 1 91 ? -3.507 -4.175 -11.922 1.00 98.44 91 PRO A CA 1
ATOM 755 C C . PRO A 1 91 ? -2.785 -4.170 -10.569 1.00 98.44 91 PRO A C 1
ATOM 757 O O . PRO A 1 91 ? -3.203 -4.892 -9.663 1.00 98.44 91 PRO A O 1
ATOM 760 N N . TYR A 1 92 ? -1.742 -3.352 -10.415 1.00 98.56 92 TYR A N 1
ATOM 761 C CA . TYR A 1 92 ? -0.882 -3.351 -9.225 1.00 98.56 92 TYR A CA 1
ATOM 762 C C . TYR A 1 92 ? -1.162 -2.195 -8.256 1.00 98.56 92 TYR A C 1
ATOM 764 O O . TYR A 1 92 ? -0.995 -2.363 -7.049 1.00 98.56 92 TYR A O 1
ATOM 772 N N . ILE A 1 93 ? -1.679 -1.058 -8.734 1.00 98.56 93 ILE A N 1
ATOM 773 C CA . ILE A 1 93 ? -1.936 0.137 -7.912 1.00 98.56 93 ILE A CA 1
ATOM 774 C C . ILE A 1 93 ? -2.898 -0.138 -6.746 1.00 98.56 93 ILE A C 1
ATOM 776 O O . ILE A 1 93 ? -2.823 0.511 -5.704 1.00 98.56 93 ILE A O 1
ATOM 780 N N . ARG A 1 94 ? -3.744 -1.173 -6.876 1.00 98.44 94 ARG A N 1
ATOM 781 C CA . ARG A 1 94 ? -4.622 -1.675 -5.807 1.00 98.44 94 ARG A CA 1
ATOM 782 C C . ARG A 1 94 ? -3.864 -1.982 -4.513 1.00 98.44 94 ARG A C 1
ATOM 784 O O . ARG A 1 94 ? -4.411 -1.756 -3.442 1.00 98.44 94 ARG A O 1
ATOM 791 N N . TYR A 1 95 ? -2.618 -2.458 -4.606 1.00 98.50 95 TYR A N 1
ATOM 792 C CA . TYR A 1 95 ? -1.808 -2.778 -3.433 1.00 98.50 95 TYR A CA 1
ATOM 793 C C . TYR A 1 95 ? -1.266 -1.522 -2.753 1.00 98.50 95 TYR A C 1
ATOM 795 O O . TYR A 1 95 ? -1.249 -1.453 -1.531 1.00 98.50 95 TYR A O 1
ATOM 803 N N . PHE A 1 96 ? -0.856 -0.511 -3.523 1.00 98.69 96 PHE A N 1
ATOM 804 C CA . PHE A 1 96 ? -0.452 0.774 -2.950 1.00 98.69 96 PHE A CA 1
ATOM 805 C C . PHE A 1 96 ? -1.620 1.421 -2.198 1.00 98.69 96 PHE A C 1
ATOM 807 O O . PHE A 1 96 ? -1.494 1.758 -1.023 1.00 98.69 96 PHE A O 1
ATOM 814 N N . VAL A 1 97 ? -2.790 1.486 -2.846 1.00 98.62 97 VAL A N 1
ATOM 815 C CA . VAL A 1 97 ? -4.023 1.996 -2.231 1.00 98.62 97 VAL A CA 1
ATOM 816 C C . VAL A 1 97 ? -4.378 1.202 -0.975 1.00 98.62 97 VAL A C 1
ATOM 818 O O . VAL A 1 97 ? -4.636 1.801 0.065 1.00 98.62 97 VAL A O 1
ATOM 821 N N . SER A 1 98 ? -4.337 -0.134 -1.020 1.00 98.62 98 SER A N 1
ATOM 822 C CA . SER A 1 98 ? -4.677 -0.954 0.147 1.00 98.62 98 SER A CA 1
ATOM 823 C C . SER A 1 98 ? -3.682 -0.804 1.300 1.00 98.62 98 SER A C 1
ATOM 825 O O . SER A 1 98 ? -4.060 -1.000 2.452 1.00 98.62 98 SER A O 1
ATOM 827 N N . PHE A 1 99 ? -2.412 -0.486 1.028 1.00 98.44 99 PHE A N 1
ATOM 828 C CA . PHE A 1 99 ? -1.399 -0.269 2.067 1.00 98.44 99 PHE A CA 1
ATOM 829 C C . PHE A 1 99 ? -1.581 1.049 2.811 1.00 98.44 99 PHE A C 1
ATOM 831 O O . PHE A 1 99 ? -1.231 1.106 3.981 1.00 98.44 99 PHE A O 1
ATOM 838 N N . VAL A 1 100 ? -2.207 2.047 2.191 1.00 98.56 100 VAL A N 1
ATOM 839 C CA . VAL A 1 100 ? -2.655 3.271 2.871 1.00 98.56 100 VAL A CA 1
ATOM 840 C C . VAL A 1 100 ? -3.997 3.031 3.569 1.00 98.56 100 VAL A C 1
ATOM 842 O O . VAL A 1 100 ? -4.128 3.207 4.780 1.00 98.56 100 VAL A O 1
ATOM 845 N N . LEU A 1 101 ? -4.979 2.528 2.818 1.00 98.69 101 LEU A N 1
ATOM 846 C CA . LEU A 1 101 ? -6.364 2.384 3.264 1.00 98.69 101 LEU A CA 1
ATOM 847 C C . LEU A 1 101 ? -6.519 1.452 4.475 1.00 98.69 101 LEU A C 1
ATOM 849 O O . LEU A 1 101 ? -7.372 1.696 5.328 1.00 98.69 101 LEU A O 1
ATOM 853 N N . GLN A 1 102 ? -5.693 0.402 4.585 1.00 98.62 102 GLN A N 1
ATOM 854 C CA . GLN A 1 102 ? -5.773 -0.522 5.722 1.00 98.62 102 GLN A CA 1
ATOM 855 C C . GLN A 1 102 ? -5.542 0.176 7.067 1.00 98.62 102 GLN A C 1
ATOM 857 O O . GLN A 1 102 ? -6.168 -0.218 8.044 1.00 98.62 102 GLN A O 1
ATOM 862 N N . PHE A 1 103 ? -4.715 1.227 7.124 1.00 98.75 103 PHE A N 1
ATOM 863 C CA . PHE A 1 103 ? -4.482 1.971 8.364 1.00 98.75 103 PHE A CA 1
ATOM 864 C C . PHE A 1 103 ? -5.609 2.955 8.670 1.00 98.75 103 PHE A C 1
ATOM 866 O O . PHE A 1 103 ? -5.976 3.086 9.833 1.00 98.75 103 PHE A O 1
ATOM 873 N N . GLN A 1 104 ? -6.226 3.569 7.651 1.00 98.62 104 GLN A N 1
ATOM 874 C CA . GLN A 1 104 ? -7.456 4.352 7.847 1.00 98.62 104 GLN A CA 1
ATOM 875 C C . GLN A 1 104 ? -8.575 3.474 8.426 1.00 98.62 104 GLN A C 1
ATOM 877 O O . GLN A 1 104 ? -9.294 3.879 9.338 1.00 98.62 104 GLN A O 1
ATOM 882 N N . PHE A 1 105 ? -8.710 2.243 7.922 1.00 98.81 105 PHE A N 1
ATOM 883 C CA . PHE A 1 105 ? -9.679 1.283 8.450 1.00 98.81 105 PHE A CA 1
ATOM 884 C C . PHE A 1 105 ? -9.308 0.823 9.856 1.00 98.81 105 PHE A C 1
ATOM 886 O O . PHE A 1 105 ? -10.178 0.807 10.721 1.00 98.81 105 PHE A O 1
ATOM 893 N N . HIS A 1 106 ? -8.042 0.469 10.090 1.00 98.81 106 HIS A N 1
ATOM 894 C CA . HIS A 1 106 ? -7.564 0.029 11.401 1.00 98.81 106 HIS A CA 1
ATOM 895 C C . HIS A 1 106 ? -7.846 1.087 12.469 1.00 98.81 106 HIS A C 1
ATOM 897 O O . HIS A 1 106 ? -8.521 0.789 13.448 1.00 98.81 106 HIS A O 1
ATOM 903 N N . GLU A 1 107 ? -7.472 2.345 12.230 1.00 98.69 107 GLU A N 1
ATOM 904 C CA . GLU A 1 107 ? -7.745 3.457 13.149 1.00 98.69 107 GLU A CA 1
ATOM 905 C C . GLU A 1 107 ? -9.246 3.634 13.424 1.00 98.69 107 GLU A C 1
ATOM 907 O O . GLU A 1 107 ? -9.677 3.678 14.581 1.00 98.69 107 GLU A O 1
ATOM 912 N N . ALA A 1 108 ? -10.073 3.654 12.374 1.00 98.69 108 ALA A N 1
ATOM 913 C CA . ALA A 1 108 ? -11.516 3.822 12.518 1.00 98.69 108 ALA A CA 1
ATOM 914 C C . ALA A 1 108 ? -12.199 2.654 13.253 1.00 98.69 108 ALA A C 1
ATOM 916 O O . ALA A 1 108 ? -13.202 2.874 13.942 1.00 98.69 108 ALA A O 1
ATOM 917 N N . LEU A 1 109 ? -11.689 1.427 13.103 1.00 98.88 109 LEU A N 1
ATOM 918 C CA . LEU A 1 109 ? -12.196 0.230 13.782 1.00 98.88 109 LEU A CA 1
ATOM 919 C C . LEU A 1 109 ? -11.716 0.143 15.230 1.00 98.88 109 LEU A C 1
ATOM 921 O O . LEU A 1 109 ? -12.515 -0.206 16.094 1.00 98.88 109 LEU A O 1
ATOM 925 N N . CYS A 1 110 ? -10.465 0.503 15.510 1.00 98.75 110 CYS A N 1
ATOM 926 C CA . CYS A 1 110 ? -9.931 0.601 16.868 1.00 98.75 110 CYS A CA 1
ATOM 927 C C . CYS A 1 110 ? -10.710 1.620 17.696 1.00 98.75 110 CYS A C 1
ATOM 929 O O . CYS A 1 110 ? -11.163 1.315 18.801 1.00 98.75 110 CYS A O 1
ATOM 931 N N . LYS A 1 111 ? -10.981 2.792 17.109 1.00 98.50 111 LYS A N 1
ATOM 932 C CA . LYS A 1 111 ? -11.840 3.807 17.721 1.00 98.50 111 LYS A CA 1
ATOM 933 C C . LYS A 1 111 ? -13.259 3.287 17.967 1.00 98.50 111 LYS A C 1
ATOM 935 O O . LYS A 1 111 ? -13.811 3.495 19.042 1.00 98.50 111 LYS A O 1
ATOM 940 N N . GLU A 1 112 ? -13.848 2.576 17.004 1.00 98.56 112 GLU A N 1
ATOM 941 C CA . GLU A 1 112 ? -15.186 1.979 17.155 1.00 98.56 112 GLU A CA 1
ATOM 942 C C . GLU A 1 112 ? -15.232 0.879 18.231 1.00 98.56 112 GLU A C 1
ATOM 944 O O . GLU A 1 112 ? -16.250 0.682 18.896 1.00 98.56 112 GLU A O 1
ATOM 949 N N . ALA A 1 113 ? -14.123 0.161 18.416 1.00 98.56 113 ALA A N 1
ATOM 950 C CA . ALA A 1 113 ? -13.959 -0.827 19.473 1.00 98.56 113 ALA A CA 1
ATOM 951 C C . ALA A 1 113 ? -13.770 -0.199 20.866 1.00 98.56 113 ALA A C 1
ATOM 953 O O . ALA A 1 113 ? -13.827 -0.929 21.852 1.00 98.56 113 ALA A O 1
ATOM 954 N N . GLY A 1 114 ? -13.594 1.125 20.960 1.00 98.19 114 GLY A N 1
ATOM 955 C CA . GLY A 1 114 ? -13.334 1.830 22.216 1.00 98.19 114 GLY A CA 1
ATOM 956 C C . GLY A 1 114 ? -11.900 1.667 22.720 1.00 98.19 114 GLY A C 1
ATOM 957 O O . GLY A 1 114 ? -11.669 1.758 23.920 1.00 98.19 114 GLY A O 1
ATOM 958 N N . TYR A 1 115 ? -10.947 1.376 21.830 1.00 98.19 115 TYR A N 1
ATOM 959 C CA . TYR A 1 115 ? -9.535 1.281 22.185 1.00 98.19 115 TYR A CA 1
ATOM 960 C C . TYR A 1 115 ? -8.902 2.680 22.277 1.00 98.19 115 TYR A C 1
ATOM 962 O O . TYR A 1 115 ? -9.034 3.476 21.348 1.00 98.19 115 TYR A O 1
ATOM 970 N N . GLU A 1 116 ? -8.206 2.965 23.380 1.00 96.56 116 GLU A N 1
ATOM 971 C CA . GLU A 1 116 ? -7.639 4.293 23.691 1.00 96.56 116 GLU A CA 1
ATOM 972 C C . GLU A 1 116 ? -6.098 4.328 23.693 1.00 96.56 116 GLU A C 1
ATOM 974 O O . GLU A 1 116 ? -5.500 5.383 23.894 1.00 96.56 116 GLU A O 1
ATOM 979 N N . GLY A 1 117 ? -5.441 3.182 23.489 1.00 96.06 117 GLY A N 1
ATOM 980 C CA . GLY A 1 117 ? -3.981 3.071 23.510 1.00 96.06 117 GLY A CA 1
ATOM 981 C C . GLY A 1 117 ? -3.301 3.387 22.168 1.00 96.06 117 GLY A C 1
ATOM 982 O O . GLY A 1 117 ? -3.947 3.838 21.216 1.00 96.06 117 GLY A O 1
ATOM 983 N N . PRO A 1 118 ? -1.986 3.117 22.056 1.00 96.69 118 PRO A N 1
ATOM 984 C CA . PRO A 1 118 ? -1.243 3.277 20.809 1.00 96.69 118 PRO A CA 1
ATOM 985 C C . PRO A 1 118 ? -1.818 2.413 19.680 1.00 96.69 118 PRO A C 1
ATOM 987 O O . PRO A 1 118 ? -1.999 1.207 19.834 1.00 96.69 118 PRO A O 1
ATOM 990 N N . LEU A 1 119 ? -2.054 3.007 18.505 1.00 97.62 119 LEU A N 1
ATOM 991 C CA . LEU A 1 119 ? -2.745 2.342 17.389 1.00 97.62 119 LEU A CA 1
ATOM 992 C C . LEU A 1 119 ? -2.132 0.982 16.990 1.00 97.62 119 LEU A C 1
ATOM 994 O O . LEU A 1 119 ? -2.857 0.046 16.651 1.00 97.62 119 LEU A O 1
ATOM 998 N N . HIS A 1 120 ? -0.808 0.851 17.080 1.00 97.25 120 HIS A N 1
ATOM 999 C CA . HIS A 1 120 ? -0.081 -0.367 16.717 1.00 97.25 120 HIS A CA 1
ATOM 1000 C C . HIS A 1 120 ? -0.282 -1.539 17.694 1.00 97.25 120 HIS A C 1
ATOM 1002 O O . HIS A 1 120 ? 0.017 -2.674 17.327 1.00 97.25 120 HIS A O 1
ATOM 1008 N N . GLN A 1 121 ? -0.803 -1.281 18.897 1.00 96.56 121 GLN A N 1
ATOM 1009 C CA . GLN A 1 121 ? -1.141 -2.293 19.905 1.00 96.56 121 GLN A CA 1
ATOM 1010 C C . GLN A 1 121 ? -2.637 -2.659 19.903 1.00 96.56 121 GLN A C 1
ATOM 1012 O O . GLN A 1 121 ? -3.057 -3.561 20.629 1.00 96.56 121 GLN A O 1
ATOM 1017 N N . CYS A 1 122 ? -3.459 -1.972 19.104 1.00 98.00 122 CYS A N 1
ATOM 1018 C CA . CYS A 1 122 ? -4.887 -2.247 19.021 1.00 98.00 122 CYS A CA 1
ATOM 1019 C C . CYS A 1 122 ? -5.179 -3.642 18.443 1.00 98.00 122 CYS A C 1
ATOM 1021 O O . CYS A 1 122 ? -4.711 -3.992 17.358 1.00 98.00 122 CYS A O 1
ATOM 1023 N N . ASP A 1 123 ? -6.056 -4.382 19.122 1.00 97.69 123 ASP A N 1
ATOM 1024 C CA . ASP A 1 123 ? -6.679 -5.611 18.633 1.00 97.69 123 ASP A CA 1
ATOM 1025 C C . ASP A 1 123 ? -8.208 -5.459 18.669 1.00 97.69 123 ASP A C 1
ATOM 1027 O O . ASP A 1 123 ? -8.795 -5.156 19.708 1.00 97.69 123 ASP A O 1
ATOM 1031 N N . ILE A 1 124 ? -8.863 -5.667 17.524 1.00 98.50 124 ILE A N 1
ATOM 1032 C CA . ILE A 1 124 ? -10.326 -5.575 17.387 1.00 98.50 124 ILE A CA 1
ATOM 1033 C C . ILE A 1 124 ? -11.038 -6.916 17.626 1.00 98.50 124 ILE A C 1
ATOM 1035 O O . ILE A 1 124 ? -12.253 -7.015 17.422 1.00 98.50 124 ILE A O 1
ATOM 1039 N N . TYR A 1 125 ? -10.310 -7.964 18.023 1.00 98.06 125 TYR A N 1
ATOM 1040 C CA . TYR A 1 125 ? -10.875 -9.271 18.339 1.00 98.06 125 TYR A CA 1
ATOM 1041 C C . TYR A 1 125 ? -12.053 -9.154 19.322 1.00 98.06 125 TYR A C 1
ATOM 1043 O O . TYR A 1 125 ? -12.009 -8.416 20.300 1.00 98.06 125 TYR A O 1
ATOM 1051 N N . GLN A 1 126 ? -13.142 -9.876 19.033 1.00 97.75 126 GLN A N 1
ATOM 1052 C CA . GLN A 1 126 ? -14.416 -9.848 19.776 1.00 97.75 126 GLN A CA 1
ATOM 1053 C C . GLN A 1 126 ? -15.181 -8.506 19.787 1.00 97.75 126 GLN A C 1
ATOM 1055 O O . GLN A 1 126 ? -16.265 -8.437 20.370 1.00 97.75 126 GLN A O 1
ATOM 1060 N N . SER A 1 127 ? -14.724 -7.469 19.077 1.00 98.62 127 SER A N 1
ATOM 1061 C CA . SER A 1 127 ? -15.481 -6.218 18.949 1.00 98.62 127 SER A CA 1
ATOM 1062 C C . SER A 1 127 ? -16.628 -6.345 17.941 1.00 98.62 127 SER A C 1
ATOM 1064 O O . SER A 1 127 ? -16.468 -6.195 16.726 1.00 98.62 127 SER A O 1
ATOM 1066 N N . THR A 1 128 ? -17.839 -6.580 18.450 1.00 98.56 128 THR A N 1
ATOM 1067 C CA . THR A 1 128 ? -19.061 -6.623 17.627 1.00 98.56 128 THR A CA 1
ATOM 1068 C C . THR A 1 128 ? -19.392 -5.270 16.999 1.00 98.56 128 THR A C 1
ATOM 1070 O O . THR A 1 128 ? -19.947 -5.233 15.899 1.00 98.56 128 THR A O 1
ATOM 1073 N N . LYS A 1 129 ? -19.012 -4.161 17.649 1.00 98.50 129 LYS A N 1
ATOM 1074 C CA . LYS A 1 129 ? -19.176 -2.795 17.126 1.00 98.50 129 LYS A CA 1
ATOM 1075 C C . LYS A 1 129 ? -18.283 -2.550 15.910 1.00 98.50 129 LYS A C 1
ATOM 1077 O O . LYS A 1 129 ? -18.795 -2.191 14.849 1.00 98.50 129 LYS A O 1
ATOM 1082 N N . ALA A 1 130 ? -16.986 -2.855 16.019 1.00 98.75 130 ALA A N 1
ATOM 1083 C CA . ALA A 1 130 ? -16.059 -2.782 14.889 1.00 98.75 130 ALA A CA 1
ATOM 1084 C C . ALA A 1 130 ? -16.519 -3.699 13.741 1.00 98.75 130 ALA A C 1
ATOM 1086 O O . ALA A 1 130 ? -16.598 -3.273 12.589 1.00 98.75 130 ALA A O 1
ATOM 1087 N N . GLY A 1 131 ? -16.937 -4.930 14.060 1.00 98.75 131 GLY A N 1
ATOM 1088 C CA . GLY A 1 131 ? -17.488 -5.863 13.076 1.00 98.75 131 GLY A CA 1
ATOM 1089 C C . GLY A 1 131 ? -18.749 -5.342 12.374 1.00 98.75 131 GLY A C 1
ATOM 1090 O O . GLY A 1 131 ? -18.881 -5.485 11.160 1.00 98.75 131 GLY A O 1
ATOM 1091 N N . ALA A 1 132 ? -19.673 -4.701 13.098 1.00 98.75 132 ALA A N 1
ATOM 1092 C CA . ALA A 1 132 ? -20.876 -4.110 12.511 1.00 98.75 132 ALA A CA 1
ATOM 1093 C C . ALA A 1 132 ? -20.552 -2.949 11.563 1.00 98.75 132 ALA A C 1
ATOM 1095 O O . ALA A 1 132 ? -21.192 -2.819 10.518 1.00 98.75 132 ALA A O 1
ATOM 1096 N N . LYS A 1 133 ? -19.547 -2.138 11.903 1.00 98.62 133 LYS A N 1
ATOM 1097 C CA . LYS A 1 133 ? -19.064 -1.041 11.064 1.00 98.62 133 LYS A CA 1
ATOM 1098 C C . LYS A 1 133 ? -18.399 -1.552 9.786 1.00 98.62 133 LYS A C 1
ATOM 1100 O O . LYS A 1 133 ? -18.810 -1.160 8.697 1.00 98.62 133 LYS A O 1
ATOM 1105 N N . LEU A 1 134 ? -17.482 -2.516 9.902 1.00 98.81 134 LEU A N 1
ATOM 1106 C CA . LEU A 1 134 ? -16.847 -3.162 8.748 1.00 98.81 134 LEU A CA 1
ATOM 1107 C C . LEU A 1 134 ? -17.874 -3.867 7.847 1.00 98.81 134 LEU A C 1
ATOM 1109 O O . LEU A 1 134 ? -17.804 -3.768 6.625 1.00 98.81 134 LEU A O 1
ATOM 1113 N N . ARG A 1 135 ? -18.877 -4.534 8.433 1.00 98.75 135 ARG A N 1
ATOM 1114 C CA . ARG A 1 135 ? -19.941 -5.211 7.678 1.00 98.75 135 ARG A CA 1
ATOM 1115 C C . ARG A 1 135 ? -20.694 -4.262 6.744 1.00 98.75 135 ARG A C 1
ATOM 1117 O O . ARG A 1 135 ? -21.016 -4.678 5.637 1.00 98.75 135 ARG A O 1
ATOM 1124 N N . LYS A 1 136 ? -20.945 -3.010 7.146 1.00 98.56 136 LYS A N 1
ATOM 1125 C CA . LYS A 1 136 ? -21.613 -2.017 6.282 1.00 98.56 136 LYS A CA 1
ATOM 1126 C C . LYS A 1 136 ? -20.811 -1.738 5.008 1.00 98.56 136 LYS A C 1
ATOM 1128 O O . LYS A 1 136 ? -21.392 -1.706 3.928 1.00 98.56 136 LYS A O 1
ATOM 1133 N N . VAL A 1 137 ? -19.487 -1.607 5.129 1.00 98.50 137 VAL A N 1
ATOM 1134 C CA . VAL A 1 137 ? -18.579 -1.445 3.979 1.00 98.50 137 VAL A CA 1
ATOM 1135 C C . VAL A 1 137 ? -18.658 -2.665 3.064 1.00 98.50 137 VAL A C 1
ATOM 1137 O O . VAL A 1 137 ? -18.860 -2.527 1.862 1.00 98.50 137 VAL A O 1
ATOM 1140 N N . LEU A 1 138 ? -18.558 -3.868 3.637 1.00 98.69 138 LEU A N 1
ATOM 1141 C CA . LEU A 1 138 ? -18.566 -5.117 2.870 1.00 98.69 138 LEU A CA 1
ATOM 1142 C C . LEU A 1 138 ? -19.902 -5.364 2.149 1.00 98.69 138 LEU A C 1
ATOM 1144 O O . LEU A 1 138 ? -19.906 -5.826 1.012 1.00 98.69 138 LEU A O 1
ATOM 1148 N N . GLN A 1 139 ? -21.031 -5.036 2.784 1.00 98.62 139 GLN A N 1
ATOM 1149 C CA . GLN A 1 139 ? -22.367 -5.187 2.198 1.00 98.62 139 GLN A CA 1
ATOM 1150 C C . GLN A 1 139 ? -22.619 -4.237 1.024 1.00 98.62 139 GLN A C 1
ATOM 1152 O O . GLN A 1 139 ? -23.380 -4.584 0.124 1.00 98.62 139 GLN A O 1
ATOM 1157 N N . ALA A 1 140 ? -21.991 -3.057 1.014 1.00 98.38 140 ALA A N 1
ATOM 1158 C CA . ALA A 1 140 ? -22.167 -2.092 -0.066 1.00 98.38 140 ALA A CA 1
ATOM 1159 C C . ALA A 1 140 ? -21.590 -2.594 -1.402 1.00 98.38 140 ALA A C 1
ATOM 1161 O O . ALA A 1 140 ? -22.089 -2.210 -2.464 1.00 98.38 140 ALA A O 1
ATOM 1162 N N . GLY A 1 141 ? -20.558 -3.447 -1.375 1.00 98.06 141 GLY A N 1
ATOM 1163 C CA . GLY A 1 141 ? -19.865 -3.895 -2.582 1.00 98.06 141 GLY A CA 1
ATOM 1164 C C . GLY A 1 141 ? -19.440 -2.705 -3.448 1.00 98.06 141 GLY A C 1
ATOM 1165 O O . GLY A 1 141 ? -18.816 -1.767 -2.961 1.00 98.06 141 GLY A O 1
ATOM 1166 N N . SER A 1 142 ? -19.827 -2.720 -4.725 1.00 98.25 142 SER A N 1
ATOM 1167 C CA . SER A 1 142 ? -19.627 -1.607 -5.665 1.00 98.25 142 SER A CA 1
ATOM 1168 C C . SER A 1 142 ? -20.927 -0.867 -6.016 1.00 98.25 142 SER A C 1
ATOM 1170 O O . SER A 1 142 ? -21.032 -0.299 -7.099 1.00 98.25 142 SER A O 1
ATOM 1172 N N . SER A 1 143 ? -21.946 -0.914 -5.148 1.00 98.44 143 SER A N 1
ATOM 1173 C CA . SER A 1 143 ? -23.253 -0.273 -5.402 1.00 98.44 143 SER A CA 1
ATOM 1174 C C . SER A 1 143 ? -23.247 1.250 -5.224 1.00 98.44 143 SER A C 1
ATOM 1176 O O . SER A 1 143 ? -24.154 1.927 -5.701 1.00 98.44 143 SER A O 1
ATOM 1178 N N . ARG A 1 144 ? -22.233 1.790 -4.539 1.00 98.19 144 ARG A N 1
ATOM 1179 C CA . ARG A 1 144 ? -22.064 3.215 -4.228 1.00 98.19 144 ARG A CA 1
ATOM 1180 C C . ARG A 1 144 ? -20.641 3.673 -4.562 1.00 98.19 144 ARG A C 1
ATOM 1182 O O . ARG A 1 144 ? -19.735 2.833 -4.576 1.00 98.19 144 ARG A O 1
ATOM 1189 N N . PRO A 1 145 ? -20.411 4.981 -4.789 1.00 98.56 145 PRO A N 1
ATOM 1190 C CA . PRO A 1 145 ? -19.065 5.526 -4.929 1.00 98.56 145 PRO A CA 1
ATOM 1191 C C . PRO A 1 145 ? -18.199 5.181 -3.714 1.00 98.56 145 PRO A C 1
ATOM 1193 O O . PRO A 1 145 ? -18.636 5.310 -2.567 1.00 98.56 145 PRO A O 1
ATOM 1196 N N . TRP A 1 146 ? -16.956 4.759 -3.952 1.00 98.56 146 TRP A N 1
ATOM 1197 C CA . TRP A 1 146 ? -16.061 4.322 -2.876 1.00 98.56 146 TRP A CA 1
ATOM 1198 C C . TRP A 1 146 ? -15.767 5.443 -1.872 1.00 98.56 146 TRP A C 1
ATOM 1200 O O . TRP A 1 146 ? -15.582 5.159 -0.695 1.00 98.56 146 TRP A O 1
ATOM 1210 N N . GLN A 1 147 ? -15.779 6.701 -2.320 1.00 98.69 147 GLN A N 1
ATOM 1211 C CA . GLN A 1 147 ? -15.599 7.886 -1.484 1.00 98.69 147 GLN A CA 1
ATOM 1212 C C . GLN A 1 147 ? -16.693 8.014 -0.422 1.00 98.69 147 GLN A C 1
ATOM 1214 O O . GLN A 1 147 ? -16.406 8.321 0.731 1.00 98.69 147 GLN A O 1
ATOM 1219 N N . GLU A 1 148 ? -17.949 7.737 -0.782 1.00 98.62 148 GLU A N 1
ATOM 1220 C CA . GLU A 1 148 ? -19.054 7.776 0.177 1.00 98.62 148 GLU A CA 1
ATOM 1221 C C . GLU A 1 148 ? -18.964 6.623 1.176 1.00 98.62 148 GLU A C 1
ATOM 1223 O O . GLU A 1 148 ? -19.137 6.823 2.375 1.00 98.62 148 GLU A O 1
ATOM 1228 N N . VAL A 1 149 ? -18.650 5.418 0.688 1.00 98.69 149 VAL A N 1
ATOM 1229 C CA . VAL A 1 149 ? -18.464 4.240 1.547 1.00 98.69 149 VAL A CA 1
ATOM 1230 C C . VAL A 1 149 ? -17.296 4.460 2.516 1.00 98.69 149 VAL A C 1
ATOM 1232 O O . VAL A 1 149 ? -17.383 4.086 3.685 1.00 98.69 149 VAL A O 1
ATOM 1235 N N . LEU A 1 150 ? -16.219 5.100 2.052 1.00 98.62 150 LEU A N 1
ATOM 1236 C CA . LEU A 1 150 ? -15.084 5.482 2.884 1.00 98.62 150 LEU A CA 1
ATOM 1237 C C . LEU A 1 150 ? -15.492 6.525 3.925 1.00 98.62 150 LEU A C 1
ATOM 1239 O O . LEU A 1 150 ? -15.192 6.342 5.102 1.00 98.62 150 LEU A O 1
ATOM 1243 N N . LYS A 1 151 ? -16.242 7.556 3.531 1.00 98.62 151 LYS A N 1
ATOM 1244 C CA . LYS A 1 151 ? -16.722 8.600 4.443 1.00 98.62 151 LYS A CA 1
ATOM 1245 C C . LYS A 1 151 ? -17.603 8.040 5.552 1.00 98.62 151 LYS A C 1
ATOM 1247 O O . LYS A 1 151 ? -17.414 8.405 6.709 1.00 98.62 151 LYS A O 1
ATOM 1252 N N . ASP A 1 152 ? -18.485 7.098 5.230 1.00 98.19 152 ASP A N 1
ATOM 1253 C CA . ASP A 1 152 ? -19.314 6.400 6.220 1.00 98.19 152 ASP A CA 1
ATOM 1254 C C . ASP A 1 152 ? -18.469 5.564 7.207 1.00 98.19 152 ASP A C 1
ATOM 1256 O O . ASP A 1 152 ? -18.857 5.367 8.361 1.00 98.19 152 ASP A O 1
ATOM 1260 N N . MET A 1 153 ? -17.309 5.065 6.764 1.00 98.06 153 MET A N 1
ATOM 1261 C CA . MET A 1 153 ? -16.408 4.216 7.545 1.00 98.06 153 MET A CA 1
ATOM 1262 C C . MET A 1 153 ? -15.431 5.018 8.415 1.00 98.06 153 MET A C 1
ATOM 1264 O O . MET A 1 153 ? -15.294 4.743 9.606 1.00 98.06 153 MET A O 1
ATOM 1268 N N . VAL A 1 154 ? -14.729 5.990 7.836 1.00 98.12 154 VAL A N 1
ATOM 1269 C CA . VAL A 1 154 ? -13.598 6.684 8.480 1.00 98.12 154 VAL A CA 1
ATOM 1270 C C . VAL A 1 154 ? -13.846 8.180 8.686 1.00 98.12 154 VAL A C 1
ATOM 1272 O O . VAL A 1 154 ? -13.031 8.849 9.309 1.00 98.12 154 VAL A O 1
ATOM 1275 N N . GLY A 1 155 ? -14.964 8.720 8.192 1.00 97.81 155 GLY A N 1
ATOM 1276 C CA . GLY A 1 155 ? -15.303 10.144 8.291 1.00 97.81 155 GLY A CA 1
ATOM 1277 C C . GLY A 1 155 ? -14.669 11.039 7.218 1.00 97.81 155 GLY A C 1
ATOM 1278 O O . GLY A 1 155 ? -14.927 12.239 7.215 1.00 97.81 155 GLY A O 1
ATOM 1279 N N . SER A 1 156 ? -13.882 10.475 6.298 1.00 97.12 156 SER A N 1
ATOM 1280 C CA . SER A 1 156 ? -13.224 11.172 5.182 1.00 97.12 156 SER A CA 1
ATOM 1281 C C . SER A 1 156 ? -13.558 10.494 3.853 1.00 97.12 156 SER A C 1
ATOM 1283 O O . SER A 1 156 ? -13.732 9.281 3.813 1.00 97.12 156 SER A O 1
ATOM 1285 N N . ASP A 1 157 ? -13.650 11.258 2.768 1.00 97.62 157 ASP A N 1
ATOM 1286 C CA . ASP A 1 157 ? -13.922 10.771 1.409 1.00 97.62 157 ASP A CA 1
ATOM 1287 C C . ASP A 1 157 ? -12.651 10.557 0.565 1.00 97.62 157 ASP A C 1
ATOM 1289 O O . ASP A 1 157 ? -12.734 10.200 -0.614 1.00 97.62 157 ASP A O 1
ATOM 1293 N N . ALA A 1 158 ? -11.475 10.725 1.173 1.00 98.31 158 ALA A N 1
ATOM 1294 C CA . ALA A 1 158 ? -10.179 10.626 0.516 1.00 98.31 158 ALA A CA 1
ATOM 1295 C C . ALA A 1 158 ? -9.251 9.594 1.176 1.00 98.31 158 ALA A C 1
ATOM 1297 O O . ALA A 1 158 ? -9.357 9.272 2.364 1.00 98.31 158 ALA A O 1
ATOM 1298 N N . LEU A 1 159 ? -8.298 9.098 0.381 1.00 98.19 159 LEU A N 1
ATOM 1299 C CA . LEU A 1 159 ? -7.164 8.342 0.906 1.00 98.19 159 LEU A CA 1
ATOM 1300 C C . LEU A 1 159 ? -6.268 9.268 1.727 1.00 98.19 159 LEU A C 1
ATOM 1302 O O . LEU A 1 159 ? -5.921 10.356 1.271 1.00 98.19 159 LEU A O 1
ATOM 1306 N N . ASP A 1 160 ? -5.870 8.801 2.904 1.00 98.38 160 ASP A N 1
ATOM 1307 C CA . ASP A 1 160 ? -5.064 9.557 3.856 1.00 98.38 160 ASP A CA 1
ATOM 1308 C C . ASP A 1 160 ? -3.952 8.676 4.433 1.00 98.38 160 ASP A C 1
ATOM 1310 O O . ASP A 1 160 ? -4.195 7.571 4.922 1.00 98.38 160 ASP A O 1
ATOM 1314 N N . ALA A 1 161 ? -2.718 9.173 4.360 1.00 98.12 161 ALA A N 1
ATOM 1315 C CA . ALA A 1 161 ? -1.544 8.506 4.905 1.00 98.12 161 ALA A CA 1
ATOM 1316 C C . ALA A 1 161 ? -1.353 8.770 6.405 1.00 98.12 161 ALA A C 1
ATOM 1318 O O . ALA A 1 161 ? -0.570 8.058 7.034 1.00 98.12 161 ALA A O 1
ATOM 1319 N N . GLN A 1 162 ? -2.050 9.747 6.997 1.00 98.50 162 GLN A N 1
ATOM 1320 C CA . GLN A 1 162 ? -1.857 10.121 8.397 1.00 98.50 162 GLN A CA 1
ATOM 1321 C C . GLN A 1 162 ? -2.043 8.941 9.369 1.00 98.50 162 GLN A C 1
ATOM 1323 O O . GLN A 1 162 ? -1.173 8.769 10.222 1.00 98.50 162 GLN A O 1
ATOM 1328 N N . PRO A 1 163 ? -3.048 8.051 9.227 1.00 98.50 163 PRO A N 1
ATOM 1329 C CA . PRO A 1 163 ? -3.182 6.895 10.122 1.00 98.50 163 PRO A CA 1
ATOM 1330 C C . PRO A 1 163 ? -2.024 5.894 10.007 1.00 98.50 163 PRO A C 1
ATOM 1332 O O . PRO A 1 163 ? -1.608 5.300 11.002 1.00 98.50 163 PRO A O 1
ATOM 1335 N N . LEU A 1 164 ? -1.455 5.730 8.806 1.00 98.56 164 LEU A N 1
ATOM 1336 C CA . LEU A 1 164 ? -0.249 4.923 8.600 1.00 98.56 164 LEU A CA 1
ATOM 1337 C C . LEU A 1 164 ? 0.945 5.565 9.314 1.00 98.56 164 LEU A C 1
ATOM 1339 O O . LEU A 1 164 ? 1.662 4.878 10.041 1.00 98.56 164 LEU A O 1
ATOM 1343 N N . LEU A 1 165 ? 1.142 6.875 9.143 1.00 98.25 165 LEU A N 1
ATOM 1344 C CA . LEU A 1 165 ? 2.231 7.613 9.788 1.00 98.25 165 LEU A CA 1
ATOM 1345 C C . LEU A 1 165 ? 2.112 7.575 11.318 1.00 98.25 165 LEU A C 1
ATOM 1347 O O . LEU A 1 165 ? 3.098 7.289 11.991 1.00 98.25 165 LEU A O 1
ATOM 1351 N N . ASN A 1 166 ? 0.907 7.770 11.861 1.00 97.25 166 ASN A N 1
ATOM 1352 C CA . ASN A 1 166 ? 0.627 7.670 13.295 1.00 97.25 166 ASN A CA 1
ATOM 1353 C C . ASN A 1 166 ? 0.970 6.275 13.836 1.00 97.25 166 ASN A C 1
ATOM 1355 O O . ASN A 1 166 ? 1.604 6.150 14.882 1.00 97.25 166 ASN A O 1
ATOM 1359 N N . ASN A 1 167 ? 0.603 5.214 13.106 1.00 98.12 167 ASN A N 1
ATOM 1360 C CA . ASN A 1 167 ? 0.894 3.841 13.512 1.00 98.12 167 ASN A CA 1
ATOM 1361 C C . 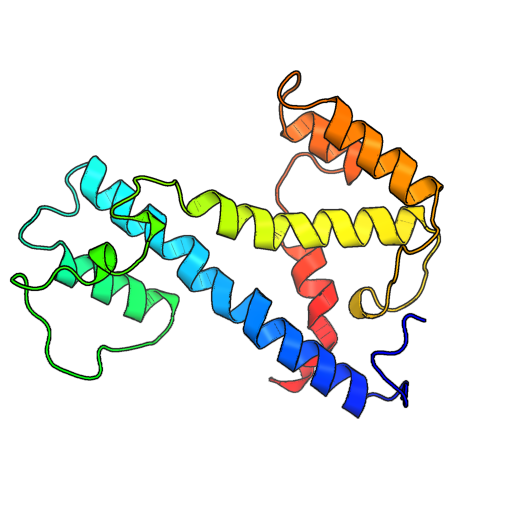ASN A 1 167 ? 2.404 3.571 13.630 1.00 98.12 167 ASN A C 1
ATOM 1363 O O . ASN A 1 167 ? 2.834 2.883 14.552 1.00 98.12 167 ASN A O 1
ATOM 1367 N N . PHE A 1 168 ? 3.206 4.106 12.704 1.00 98.50 168 PHE A N 1
ATOM 1368 C CA . PHE A 1 168 ? 4.657 3.899 12.655 1.00 98.50 168 PHE A CA 1
ATOM 1369 C C . PHE A 1 168 ? 5.472 5.022 13.309 1.00 98.50 168 PHE A C 1
ATOM 1371 O O . PHE A 1 168 ? 6.703 4.996 13.233 1.00 98.50 168 PHE A O 1
ATOM 1378 N N . GLN A 1 169 ? 4.832 5.992 13.966 1.00 98.06 169 GLN A N 1
ATOM 1379 C CA . GLN A 1 169 ? 5.519 7.135 14.568 1.00 98.06 169 GLN A CA 1
ATOM 1380 C C . GLN A 1 169 ? 6.662 6.715 15.513 1.00 98.06 169 GLN A C 1
ATOM 1382 O O . GLN A 1 169 ? 7.755 7.260 15.349 1.00 98.06 169 GLN A O 1
ATOM 1387 N N . PRO A 1 170 ? 6.498 5.735 16.433 1.00 97.94 170 PRO A N 1
ATOM 1388 C CA . PRO A 1 170 ? 7.570 5.395 17.371 1.00 97.94 170 PRO A CA 1
ATOM 1389 C C . PRO A 1 170 ? 8.836 4.881 16.674 1.00 97.94 170 PRO A C 1
ATOM 1391 O O . PRO A 1 170 ? 9.934 5.349 16.962 1.00 97.94 170 PRO A O 1
ATOM 1394 N N . VAL A 1 171 ? 8.694 3.978 15.694 1.00 98.44 171 VAL A N 1
ATOM 1395 C CA . VAL A 1 171 ? 9.849 3.460 14.939 1.00 98.44 171 VAL A CA 1
ATOM 1396 C C . VAL A 1 171 ? 10.419 4.494 13.973 1.00 98.44 171 VAL A C 1
ATOM 1398 O O . VAL A 1 171 ? 11.620 4.511 13.735 1.00 98.44 171 VAL A O 1
ATOM 1401 N N . THR A 1 172 ? 9.582 5.390 13.447 1.00 98.00 172 THR A N 1
ATOM 1402 C CA . THR A 1 172 ? 10.045 6.487 12.585 1.00 98.00 172 THR A CA 1
ATOM 1403 C C . THR A 1 172 ? 10.953 7.427 13.366 1.00 98.00 172 THR A C 1
ATOM 1405 O O . THR A 1 172 ? 12.018 7.778 12.874 1.00 98.00 172 THR A O 1
ATOM 1408 N N . GLN A 1 173 ? 10.569 7.780 14.595 1.00 97.88 173 GLN A N 1
ATOM 1409 C CA . GLN A 1 173 ? 11.380 8.619 15.473 1.00 97.88 173 GLN A CA 1
ATOM 1410 C C . GLN A 1 173 ? 12.673 7.925 15.915 1.00 97.88 173 GLN A C 1
ATOM 1412 O O . GLN A 1 173 ? 13.690 8.588 16.060 1.00 97.88 173 GLN A O 1
ATOM 1417 N N . TRP A 1 174 ? 12.636 6.607 16.130 1.00 98.25 174 TRP A N 1
ATOM 1418 C CA . TRP A 1 174 ? 13.815 5.822 16.505 1.00 98.25 174 TRP A CA 1
ATOM 1419 C C . TRP A 1 174 ? 14.837 5.677 15.362 1.00 98.25 174 TRP A C 1
ATOM 1421 O O . TRP A 1 174 ? 16.031 5.574 15.621 1.00 98.25 174 TRP A O 1
ATOM 1431 N N . LEU A 1 175 ? 14.380 5.661 14.104 1.00 97.88 175 LEU A N 1
ATOM 1432 C CA . LEU A 1 175 ? 15.239 5.559 12.915 1.00 97.88 175 LEU A CA 1
ATOM 1433 C C . LEU A 1 175 ? 15.918 6.883 12.510 1.00 97.88 175 LEU A C 1
ATOM 1435 O O . LEU A 1 175 ? 16.808 6.843 11.658 1.00 97.88 175 LEU A O 1
ATOM 1439 N N . GLN A 1 176 ? 15.464 8.025 13.041 1.00 92.38 176 GLN A N 1
ATOM 1440 C CA . GLN A 1 176 ? 16.000 9.366 12.756 1.00 92.38 176 GLN A CA 1
ATOM 1441 C C . GLN A 1 176 ? 17.206 9.697 13.634 1.00 92.38 176 GLN A C 1
ATOM 1443 O O . GLN A 1 176 ? 18.176 10.251 13.070 1.00 92.38 176 GLN A O 1
#

Sequence (176 aa):
KIGLLDHVNNDTESDINYLLKMALEKIAFLPFGYLVDQWRWGVFNGRTPPSHYNFDWWYLRTKYQGICPPVTRNETHFDAGAKFHVPNVTPYIRYFVSFVLQFQFHEALCKEAGYEGPLHQCDIYQSTKAGAKLRKVLQAGSSRPWQEVLKDMVGSDALDAQPLLNNFQPVTQWLQ

pLDDT: mean 97.49, std 3.76, range [64.62, 98.88]

Foldseek 3Di:
DPPPDPDDDPDLVVLLVLLVVVCVVQVLCLLVLPQLVVLVVCPVVVVQDLQCQVVSVQVSCCVRNVDHDPDDDHSVDRVSVVDPCVVVVNDRNVSNLCSQVVLLLLVLLLVQLVNDDQSLPGDNPPPPRSVVLVVQLVVCPVVDPVLVSSCSRRVGSDRDNVSVCSNSVSNVVVVD